Protein AF-A0A1V6LTS8-F1 (afdb_monomer)

Secondary str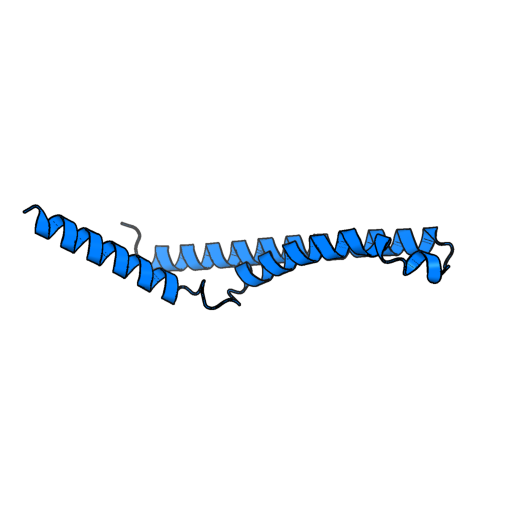ucture (DSSP, 8-state):
---HHHHHHHHHHHHHHHHHHHHHHHHHHHHHHHHHHHHHHHHTTT-HHHHT-HHHHHHHHHHHHHHHHHHHHHHT-SGGGSHHHHHHHHHHHHHHHHHHHHH--

Solvent-accessible surface area (backbone atoms only — not comparable to full-atom values): 5962 Å² total; per-residue (Å²): 130,88,50,76,65,57,57,49,50,52,51,52,52,53,51,52,51,44,49,51,54,48,54,52,52,51,49,53,50,52,55,51,50,51,51,51,53,53,52,46,39,60,72,40,72,71,40,61,72,72,46,69,38,65,76,73,47,48,64,58,50,59,52,47,51,56,51,49,54,51,47,39,66,61,70,46,72,51,69,82,72,30,71,67,49,53,54,50,51,53,52,52,51,54,52,49,56,51,55,53,54,62,72,79,108

Sequence (105 aa):
MKNAEDLKYERARKRVAQLKSYYVHLGVYVVINAFILANLYIKSGYDNESFWDWKNFTTTFFWGIGLLFHTVRTFGIIPVYSSKWEDRKIKEFMARDKAEKEKYL

Structure (mmCIF, N/CA/C/O backbone):
data_AF-A0A1V6LTS8-F1
#
_entry.id   AF-A0A1V6LTS8-F1
#
loop_
_atom_site.group_PDB
_atom_site.id
_atom_site.type_symbol
_atom_site.label_atom_id
_atom_site.label_alt_id
_atom_site.label_comp_id
_atom_site.label_asym_id
_atom_site.label_entity_id
_atom_site.label_seq_id
_atom_site.pdbx_PDB_ins_code
_atom_site.Cartn_x
_atom_site.Cartn_y
_atom_site.Cartn_z
_atom_site.occupancy
_atom_site.B_iso_or_equiv
_atom_site.auth_seq_id
_atom_site.auth_comp_id
_atom_site.auth_asym_id
_atom_site.auth_atom_id
_atom_site.pdbx_PDB_model_num
ATOM 1 N N . MET A 1 1 ? -29.713 6.190 19.590 1.00 57.19 1 MET A N 1
ATOM 2 C CA . MET A 1 1 ? -28.784 5.050 19.766 1.00 57.19 1 MET A CA 1
ATOM 3 C C . MET A 1 1 ? -28.642 4.380 18.407 1.00 57.19 1 MET A C 1
ATOM 5 O O . MET A 1 1 ? -29.666 4.206 17.765 1.00 57.19 1 MET A O 1
ATOM 9 N N . LYS A 1 2 ? -27.424 4.103 17.915 1.00 62.38 2 LYS A N 1
ATOM 10 C CA . LYS A 1 2 ? -27.259 3.355 16.651 1.00 62.38 2 LYS A CA 1
ATOM 11 C C . LYS A 1 2 ? -27.795 1.938 16.855 1.00 62.38 2 LYS A C 1
ATOM 13 O O . LYS A 1 2 ? -27.412 1.295 17.833 1.00 62.38 2 LYS A O 1
ATOM 18 N N . ASN A 1 3 ? -28.664 1.474 15.965 1.00 81.44 3 ASN A N 1
ATOM 19 C CA . ASN A 1 3 ? -29.238 0.135 16.070 1.00 81.44 3 ASN A CA 1
ATOM 20 C C . ASN A 1 3 ? -28.206 -0.926 15.646 1.00 81.44 3 ASN A C 1
ATOM 22 O O . ASN A 1 3 ? -27.213 -0.627 14.979 1.00 81.44 3 ASN A O 1
ATOM 26 N N . ALA A 1 4 ? -28.421 -2.187 16.032 1.00 80.50 4 ALA A N 1
ATOM 27 C CA . ALA A 1 4 ? -27.488 -3.279 15.730 1.00 80.50 4 ALA A CA 1
ATOM 28 C C . ALA A 1 4 ? -27.231 -3.454 14.217 1.00 80.50 4 ALA A C 1
ATOM 30 O O . ALA A 1 4 ? -26.119 -3.801 13.814 1.00 80.50 4 ALA A O 1
ATOM 31 N N . GLU A 1 5 ? -28.236 -3.163 13.389 1.00 81.06 5 GLU A N 1
ATOM 32 C CA . GLU A 1 5 ? -28.141 -3.179 11.926 1.00 81.06 5 GLU A CA 1
ATOM 33 C C . GLU A 1 5 ? -27.231 -2.056 11.390 1.00 81.06 5 GLU A C 1
ATOM 35 O O . GLU A 1 5 ? -26.366 -2.324 10.554 1.00 81.06 5 GLU A O 1
ATOM 40 N N . ASP A 1 6 ? -27.296 -0.844 11.959 1.00 85.19 6 ASP A N 1
ATOM 41 C CA . ASP A 1 6 ? -26.406 0.271 11.587 1.00 85.19 6 ASP A CA 1
ATOM 42 C C . ASP A 1 6 ? -24.935 -0.061 11.877 1.00 85.19 6 ASP A C 1
ATOM 44 O O . ASP A 1 6 ? -24.040 0.249 11.089 1.00 85.19 6 ASP A O 1
ATOM 48 N N . LEU A 1 7 ? -24.670 -0.735 13.002 1.00 84.94 7 LEU A N 1
ATOM 49 C CA . LEU A 1 7 ? -23.321 -1.153 13.401 1.00 84.94 7 LEU A CA 1
ATOM 50 C C . LEU A 1 7 ? -22.758 -2.268 12.508 1.00 84.94 7 LEU A C 1
ATOM 52 O O . LEU A 1 7 ? -21.549 -2.321 12.261 1.00 84.94 7 LEU A O 1
ATOM 56 N N . LYS A 1 8 ? -23.603 -3.188 12.030 1.00 81.56 8 LYS A N 1
ATOM 57 C CA . LYS A 1 8 ? -23.198 -4.206 11.046 1.00 81.56 8 LYS A CA 1
ATOM 58 C C . LYS A 1 8 ? -22.896 -3.557 9.697 1.00 81.56 8 LYS A C 1
ATOM 60 O O . LYS A 1 8 ? -21.840 -3.828 9.123 1.00 81.56 8 LYS A O 1
ATOM 65 N N . TYR A 1 9 ? -23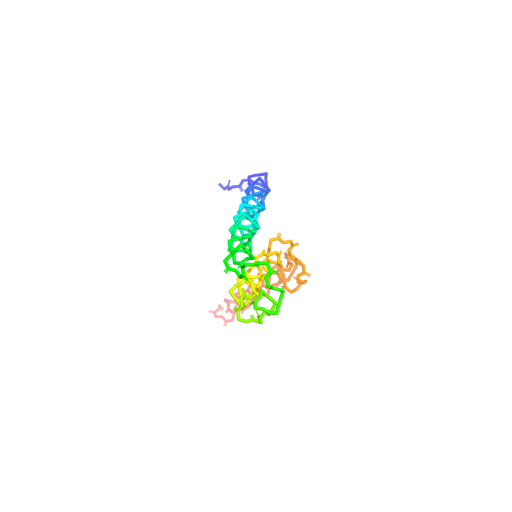.769 -2.661 9.240 1.00 89.56 9 TYR A N 1
ATOM 66 C CA . TYR A 1 9 ? -23.593 -1.935 7.987 1.00 89.56 9 TYR A CA 1
ATOM 67 C C . TYR A 1 9 ? -22.316 -1.085 7.989 1.00 89.56 9 TYR A C 1
ATOM 69 O O . TYR A 1 9 ? -21.523 -1.145 7.050 1.00 89.56 9 TYR A O 1
ATOM 77 N N . GLU A 1 10 ? -22.044 -0.350 9.071 1.00 88.31 10 GLU A N 1
ATOM 78 C CA . GLU A 1 10 ? -20.837 0.474 9.177 1.00 88.31 10 GLU A CA 1
ATOM 79 C C . GLU A 1 10 ? -19.553 -0.375 9.146 1.00 88.31 10 GLU A C 1
ATOM 81 O O . GLU A 1 10 ? -18.574 0.000 8.494 1.00 88.31 10 GLU A O 1
ATOM 86 N N . ARG A 1 11 ? -19.559 -1.548 9.795 1.00 84.31 11 ARG A N 1
ATOM 87 C CA . ARG A 1 11 ? -18.440 -2.503 9.738 1.00 84.31 11 ARG A CA 1
ATOM 88 C C . ARG A 1 11 ? -18.226 -3.047 8.329 1.00 84.31 11 ARG A C 1
ATOM 90 O O . ARG A 1 11 ? -17.093 -3.036 7.847 1.00 84.31 11 ARG A O 1
ATOM 97 N N . ALA A 1 12 ? -19.295 -3.463 7.652 1.00 86.94 12 ALA A N 1
ATOM 98 C CA . ALA A 1 12 ? -19.223 -3.931 6.270 1.00 86.94 12 ALA A CA 1
ATOM 99 C C . ALA A 1 12 ? -18.692 -2.832 5.332 1.00 86.94 12 ALA A C 1
ATOM 101 O O . ALA A 1 12 ? -17.771 -3.067 4.551 1.00 86.94 12 ALA A O 1
ATOM 102 N N . ARG A 1 13 ? -19.180 -1.595 5.475 1.00 89.31 13 ARG A N 1
ATOM 103 C CA . ARG A 1 13 ? -18.712 -0.441 4.697 1.00 89.31 13 ARG A CA 1
ATOM 104 C C . ARG A 1 13 ? -17.227 -0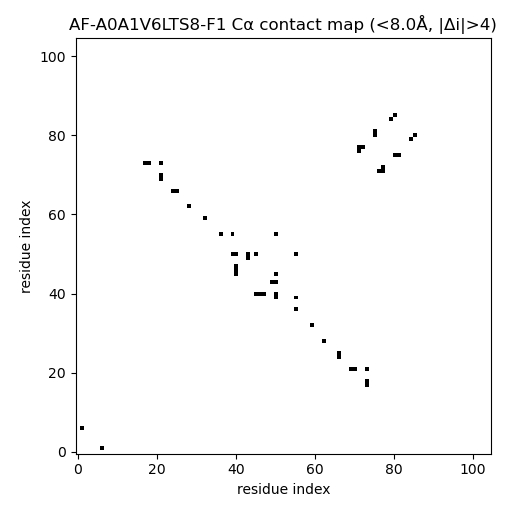.147 4.927 1.00 89.31 13 ARG A C 1
ATOM 106 O O . ARG A 1 13 ? -16.495 0.060 3.960 1.00 89.31 13 ARG A O 1
ATOM 113 N N . LYS A 1 14 ? -16.758 -0.158 6.181 1.00 87.44 14 LYS A N 1
ATOM 114 C CA . LYS A 1 14 ? -15.326 0.006 6.506 1.00 87.44 14 LYS A CA 1
ATOM 115 C C . LYS A 1 14 ? -14.479 -1.091 5.864 1.00 87.44 14 LYS A C 1
ATOM 117 O O . LYS A 1 14 ? -13.416 -0.797 5.323 1.00 87.44 14 LYS A O 1
ATOM 122 N N . ARG A 1 15 ? -14.969 -2.333 5.864 1.00 86.25 15 ARG A N 1
ATOM 123 C CA . ARG A 1 15 ? -14.298 -3.471 5.228 1.00 86.25 15 ARG A CA 1
ATOM 124 C C . ARG A 1 15 ? -14.128 -3.274 3.722 1.00 86.25 15 ARG A C 1
ATOM 126 O O . ARG A 1 15 ? -13.023 -3.426 3.207 1.00 86.25 15 ARG A O 1
ATOM 133 N N . VAL A 1 16 ? -15.196 -2.876 3.032 1.00 90.94 16 VAL A N 1
ATOM 134 C CA . VAL A 1 16 ? -15.170 -2.591 1.588 1.00 90.94 16 VAL A CA 1
ATOM 135 C C . VAL A 1 16 ? -14.232 -1.425 1.268 1.00 90.94 16 VAL A C 1
ATOM 137 O O . VAL A 1 16 ? -13.466 -1.498 0.310 1.00 90.94 16 VAL A O 1
ATOM 140 N N . ALA A 1 17 ? -14.232 -0.368 2.085 1.00 89.94 17 ALA A N 1
ATOM 141 C CA . ALA A 1 17 ? -13.324 0.763 1.903 1.00 89.94 17 ALA A CA 1
ATOM 142 C C . ALA A 1 17 ? -11.843 0.356 2.029 1.00 89.94 17 ALA A C 1
ATOM 144 O O . ALA A 1 17 ? -11.020 0.783 1.219 1.00 89.94 17 ALA A O 1
ATOM 145 N N . GLN A 1 18 ? -11.509 -0.505 2.997 1.00 88.69 18 GLN A N 1
ATOM 146 C CA . GLN A 1 18 ? -10.154 -1.051 3.160 1.00 88.69 18 GLN A CA 1
ATOM 147 C C . GLN A 1 18 ? -9.726 -1.898 1.956 1.00 88.69 18 GLN A C 1
ATOM 149 O O . GLN A 1 18 ? -8.628 -1.706 1.437 1.00 88.69 18 GLN A O 1
ATOM 154 N N . LEU A 1 19 ? -10.609 -2.781 1.476 1.00 90.06 19 LEU A N 1
ATOM 155 C CA . LEU A 1 19 ? -10.384 -3.587 0.271 1.00 90.06 19 LEU A CA 1
ATOM 156 C C . LEU A 1 19 ? -10.142 -2.701 -0.953 1.00 90.06 19 LEU A C 1
ATOM 158 O O . LEU A 1 19 ? -9.153 -2.880 -1.657 1.00 90.06 19 LEU A O 1
ATOM 162 N N . LYS A 1 20 ? -10.997 -1.697 -1.179 1.00 92.50 20 LYS A N 1
ATOM 163 C CA . LYS A 1 20 ? -10.837 -0.757 -2.295 1.00 92.50 20 LYS A CA 1
ATOM 164 C C . LYS A 1 20 ? -9.497 -0.022 -2.221 1.00 92.50 20 LYS A C 1
ATOM 166 O O . LYS A 1 20 ? -8.791 0.051 -3.220 1.00 92.50 20 LYS A O 1
ATOM 171 N N . SER A 1 21 ? -9.133 0.492 -1.045 1.00 91.00 21 SER A N 1
ATOM 172 C CA . SER A 1 21 ? -7.848 1.169 -0.831 1.00 91.00 21 SER A CA 1
ATOM 173 C C . SER A 1 21 ? -6.661 0.251 -1.131 1.00 91.00 21 SER A C 1
ATOM 175 O O . SER A 1 21 ? -5.712 0.685 -1.780 1.00 91.00 21 SER A O 1
ATOM 177 N N . TYR A 1 22 ? -6.736 -1.019 -0.725 1.00 93.31 22 TYR A N 1
ATOM 178 C CA . TYR A 1 22 ? -5.709 -2.006 -1.036 1.00 93.31 22 TYR A CA 1
ATOM 179 C C . TYR A 1 22 ? -5.567 -2.258 -2.536 1.00 93.31 22 TYR A C 1
ATOM 181 O O . TYR A 1 22 ? -4.459 -2.164 -3.051 1.00 93.31 22 TYR A O 1
ATOM 189 N N . TYR A 1 23 ? -6.666 -2.535 -3.245 1.00 92.31 23 TYR A N 1
ATOM 190 C CA . TYR A 1 23 ? -6.607 -2.825 -4.680 1.00 92.31 23 TYR A CA 1
ATOM 191 C C . TYR A 1 23 ? -6.110 -1.637 -5.499 1.00 92.31 23 TYR A C 1
ATOM 193 O O . TYR A 1 23 ? -5.363 -1.829 -6.453 1.00 92.31 23 TYR A O 1
ATOM 201 N N . VAL A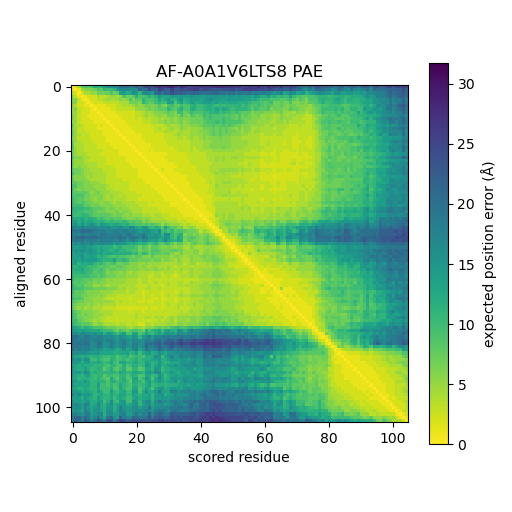 1 24 ? -6.476 -0.412 -5.111 1.00 95.06 24 VAL A N 1
ATOM 202 C CA . VAL A 1 24 ? -5.938 0.797 -5.745 1.00 95.06 24 VAL A CA 1
ATOM 203 C C . VAL A 1 24 ? -4.429 0.886 -5.525 1.00 95.06 24 VAL A C 1
ATOM 205 O O . VAL A 1 24 ? -3.690 1.069 -6.488 1.00 95.06 24 VAL A O 1
ATOM 208 N N . HIS A 1 25 ? -3.955 0.710 -4.289 1.00 93.50 25 HIS A N 1
ATOM 209 C CA . HIS A 1 25 ? -2.524 0.773 -3.990 1.00 93.50 25 HIS A CA 1
ATOM 210 C C . HIS A 1 25 ? -1.738 -0.338 -4.706 1.00 93.50 25 HIS A C 1
ATOM 212 O O . HIS A 1 25 ? -0.709 -0.060 -5.315 1.00 93.50 25 HIS A O 1
ATOM 218 N N . LEU A 1 26 ? -2.255 -1.570 -4.706 1.00 94.88 26 LEU A N 1
ATOM 219 C CA . LEU A 1 26 ? -1.688 -2.702 -5.439 1.00 94.88 26 LEU A CA 1
ATOM 220 C C . LEU A 1 26 ? -1.625 -2.422 -6.945 1.00 94.88 26 LEU A C 1
ATOM 222 O O . LEU A 1 26 ? -0.590 -2.644 -7.564 1.00 94.88 26 LEU A O 1
ATOM 226 N N . GLY A 1 27 ? -2.709 -1.908 -7.531 1.00 95.94 27 GLY A N 1
ATOM 227 C CA . GLY A 1 27 ? -2.762 -1.570 -8.952 1.00 95.94 27 GLY A CA 1
ATOM 228 C C . GLY A 1 27 ? -1.733 -0.506 -9.328 1.00 95.94 27 GLY A C 1
ATOM 229 O O . GLY A 1 27 ? -0.962 -0.701 -10.264 1.00 95.94 27 GLY A O 1
ATOM 230 N N . VAL A 1 28 ? -1.662 0.583 -8.555 1.00 95.31 28 VAL A N 1
ATOM 231 C CA . VAL A 1 28 ? -0.660 1.645 -8.745 1.00 95.31 28 VAL A CA 1
ATOM 232 C C . VAL A 1 28 ? 0.758 1.089 -8.611 1.00 95.31 28 VAL A C 1
ATOM 234 O O . VAL A 1 28 ? 1.604 1.374 -9.455 1.00 95.31 28 VAL A O 1
ATOM 237 N N . TYR A 1 29 ? 1.009 0.254 -7.600 1.00 94.50 29 TYR A N 1
ATOM 238 C CA . TYR A 1 29 ? 2.298 -0.401 -7.408 1.00 94.50 29 TYR A CA 1
ATOM 239 C C . TYR A 1 29 ? 2.689 -1.240 -8.631 1.00 94.50 29 TYR A C 1
ATOM 241 O O . TYR A 1 29 ? 3.797 -1.085 -9.137 1.00 94.50 29 TYR A O 1
ATOM 249 N N . VAL A 1 30 ? 1.795 -2.088 -9.147 1.00 95.06 30 VAL A N 1
ATOM 250 C CA . VAL A 1 30 ? 2.090 -2.936 -10.313 1.00 95.06 30 VAL A CA 1
ATOM 251 C C . VAL A 1 30 ? 2.361 -2.090 -11.557 1.00 95.06 30 VAL A C 1
ATOM 253 O O . VAL A 1 30 ? 3.372 -2.303 -12.219 1.00 95.06 30 VAL A O 1
ATOM 256 N N . VAL A 1 31 ? 1.506 -1.107 -11.853 1.00 96.19 31 VAL A N 1
ATOM 257 C CA . VAL A 1 31 ? 1.633 -0.270 -13.058 1.00 96.19 31 VAL A CA 1
ATOM 258 C C . VAL A 1 31 ? 2.924 0.547 -13.038 1.00 96.19 31 VAL A C 1
ATOM 260 O O . VAL A 1 31 ? 3.665 0.543 -14.020 1.00 96.19 31 VAL A O 1
ATOM 263 N N . ILE A 1 32 ? 3.230 1.213 -11.921 1.00 94.19 32 ILE A N 1
ATOM 264 C CA . ILE A 1 32 ? 4.433 2.046 -11.810 1.00 94.19 32 ILE A CA 1
ATOM 265 C C . ILE A 1 32 ? 5.695 1.183 -11.860 1.00 94.19 32 ILE A C 1
ATOM 267 O O . ILE A 1 32 ? 6.620 1.512 -12.597 1.00 94.19 32 ILE A O 1
ATOM 271 N N . ASN A 1 33 ? 5.746 0.070 -11.123 1.00 92.62 33 ASN A N 1
ATOM 272 C CA . ASN A 1 33 ? 6.931 -0.789 -11.138 1.00 92.62 33 ASN A CA 1
ATOM 273 C C . ASN A 1 33 ? 7.141 -1.446 -12.507 1.00 92.62 33 ASN A C 1
ATOM 275 O O . ASN A 1 33 ? 8.273 -1.489 -12.975 1.00 92.62 33 ASN A O 1
ATOM 279 N N . ALA A 1 34 ? 6.075 -1.880 -13.189 1.00 92.25 34 ALA A N 1
ATOM 280 C CA . ALA A 1 34 ? 6.178 -2.385 -14.557 1.00 92.25 34 ALA A CA 1
ATOM 281 C C . ALA A 1 34 ? 6.723 -1.313 -15.514 1.00 92.25 34 ALA A C 1
ATOM 283 O O . ALA A 1 34 ? 7.611 -1.601 -16.313 1.00 92.25 34 ALA A O 1
ATOM 284 N N . PHE A 1 35 ? 6.249 -0.068 -15.398 1.00 93.31 35 PHE A N 1
ATOM 285 C CA . PHE A 1 35 ? 6.746 1.050 -16.200 1.00 93.31 35 PHE A CA 1
ATOM 286 C C . PHE A 1 35 ? 8.226 1.356 -15.929 1.00 93.31 35 PHE A C 1
ATOM 288 O O . PHE A 1 35 ? 8.993 1.546 -16.875 1.00 93.31 35 PHE A O 1
ATOM 295 N N . ILE A 1 36 ? 8.643 1.373 -14.658 1.00 90.75 36 ILE A N 1
ATOM 296 C CA . ILE A 1 36 ? 10.043 1.590 -14.267 1.00 90.75 36 ILE A CA 1
ATOM 297 C C . ILE A 1 36 ? 10.927 0.478 -14.832 1.00 90.75 36 ILE A C 1
ATOM 299 O O . ILE A 1 36 ? 11.911 0.779 -15.500 1.00 90.75 36 ILE A O 1
ATOM 303 N N . LEU A 1 37 ? 10.562 -0.790 -14.616 1.00 88.69 37 LEU A N 1
ATOM 304 C CA . LEU A 1 37 ? 11.337 -1.936 -15.095 1.00 88.69 37 LEU A CA 1
ATOM 305 C C . LEU A 1 37 ? 11.430 -1.956 -16.625 1.00 88.69 37 LEU A C 1
ATOM 307 O O . LEU A 1 37 ? 12.514 -2.161 -17.160 1.00 88.69 37 LEU A O 1
ATOM 311 N N . ALA A 1 38 ? 10.336 -1.665 -17.335 1.00 88.94 38 ALA A N 1
ATOM 312 C CA . ALA A 1 38 ? 10.347 -1.571 -18.793 1.00 88.94 38 ALA A CA 1
ATOM 313 C C . ALA A 1 38 ? 11.287 -0.461 -19.297 1.00 88.94 38 ALA A C 1
ATOM 315 O O . ALA A 1 38 ? 12.087 -0.695 -20.200 1.00 88.94 38 ALA A O 1
ATOM 316 N N . ASN A 1 39 ? 11.245 0.732 -18.690 1.00 88.19 39 ASN A N 1
ATOM 317 C CA . ASN A 1 39 ? 12.159 1.823 -19.048 1.00 88.19 39 ASN A CA 1
ATOM 318 C C . ASN A 1 39 ? 13.616 1.468 -18.758 1.00 88.19 39 ASN A C 1
ATOM 320 O O . ASN A 1 39 ? 14.503 1.809 -19.537 1.00 88.19 39 ASN A O 1
ATOM 324 N N . LEU A 1 40 ? 13.867 0.796 -17.638 1.00 86.88 40 LEU A N 1
ATOM 325 C CA . LEU A 1 40 ? 15.211 0.431 -17.220 1.00 86.88 40 LEU A CA 1
ATOM 326 C C . LEU A 1 40 ? 15.813 -0.634 -18.146 1.00 86.88 40 LEU A C 1
ATOM 328 O O . LEU A 1 40 ? 16.974 -0.513 -18.523 1.00 86.88 40 LEU A O 1
ATOM 332 N N . TYR A 1 41 ? 14.996 -1.589 -18.597 1.00 84.75 41 TYR A N 1
ATOM 333 C CA . TYR A 1 41 ? 15.367 -2.592 -19.598 1.00 84.75 41 TYR A CA 1
ATOM 334 C C . TYR A 1 41 ? 15.679 -1.981 -20.973 1.00 84.75 41 TYR A C 1
ATOM 336 O O . TYR A 1 41 ? 16.657 -2.342 -21.621 1.00 84.75 41 TYR A O 1
ATOM 344 N N . ILE A 1 42 ? 14.885 -0.998 -21.413 1.00 85.81 42 ILE A N 1
ATOM 345 C CA . ILE A 1 42 ? 15.163 -0.269 -22.661 1.00 85.81 42 ILE A CA 1
ATOM 346 C C . ILE A 1 42 ? 16.457 0.548 -22.523 1.00 85.81 42 ILE A C 1
ATOM 348 O O . ILE A 1 42 ? 17.290 0.557 -23.427 1.00 85.81 42 ILE A O 1
ATOM 352 N N . LYS A 1 43 ? 16.653 1.217 -21.379 1.00 82.94 43 LYS A N 1
ATOM 353 C CA . LYS A 1 43 ? 17.833 2.051 -21.112 1.00 82.94 43 LYS A CA 1
ATOM 354 C C . LYS A 1 43 ? 19.123 1.238 -20.992 1.00 82.94 43 LYS A C 1
ATOM 356 O O . LYS A 1 43 ? 20.176 1.758 -21.351 1.00 82.94 43 LYS A O 1
ATOM 361 N N . SER A 1 44 ? 19.063 -0.009 -20.520 1.00 81.12 44 SER A N 1
ATOM 362 C CA . SER A 1 44 ? 20.233 -0.895 -20.490 1.00 81.12 44 SER A CA 1
ATOM 363 C C . SER A 1 44 ? 20.648 -1.385 -21.881 1.00 81.12 44 SER A C 1
ATOM 365 O O . SER A 1 44 ? 21.648 -2.082 -22.000 1.00 81.12 44 SER A O 1
ATOM 367 N N . GLY A 1 45 ? 19.917 -1.032 -22.946 1.00 80.88 45 GLY A N 1
ATOM 368 C CA . GLY A 1 45 ? 20.235 -1.478 -24.300 1.00 80.88 45 GLY A CA 1
ATOM 369 C C . GLY A 1 45 ? 20.069 -2.987 -24.465 1.00 80.88 45 GLY A C 1
ATOM 370 O O . GLY A 1 45 ? 20.799 -3.590 -25.246 1.00 80.88 45 GLY A O 1
ATOM 371 N N . TYR A 1 46 ? 19.128 -3.586 -23.724 1.00 76.12 46 TYR A N 1
ATOM 372 C CA . TYR A 1 46 ? 18.915 -5.035 -23.643 1.00 76.12 46 TYR A CA 1
ATOM 373 C C . TYR A 1 46 ? 20.079 -5.810 -23.009 1.00 76.12 46 TYR A C 1
ATOM 375 O O . TYR A 1 46 ? 20.101 -7.040 -23.068 1.00 76.12 46 TYR A O 1
ATOM 383 N N . ASP A 1 47 ? 21.018 -5.113 -22.363 1.00 77.75 47 ASP A N 1
ATOM 384 C CA . ASP A 1 47 ? 22.020 -5.757 -21.529 1.00 77.75 47 ASP A CA 1
ATOM 385 C C . ASP A 1 47 ? 21.363 -6.291 -20.251 1.00 77.75 47 ASP A C 1
ATOM 387 O O . ASP A 1 47 ? 20.790 -5.543 -19.445 1.00 77.75 47 ASP A O 1
ATOM 391 N N . ASN A 1 48 ? 21.439 -7.610 -20.092 1.00 73.12 48 ASN A N 1
ATOM 392 C CA . ASN A 1 48 ? 20.874 -8.315 -18.955 1.00 73.12 48 ASN A CA 1
ATOM 393 C C . ASN A 1 48 ? 21.694 -8.084 -17.680 1.00 73.12 48 ASN A C 1
ATOM 395 O O . ASN A 1 48 ? 21.098 -8.051 -16.606 1.00 73.12 48 ASN A O 1
ATOM 399 N N . GLU A 1 49 ? 23.016 -7.897 -17.755 1.00 75.12 49 GLU A N 1
ATOM 400 C CA . GLU A 1 49 ? 23.825 -7.736 -16.537 1.00 75.12 49 GLU A CA 1
ATOM 401 C C . GLU A 1 49 ? 23.501 -6.424 -15.816 1.00 75.12 49 GLU A C 1
ATOM 403 O O . GLU A 1 49 ? 23.254 -6.414 -14.610 1.00 75.12 49 GLU A O 1
ATOM 408 N N . SER A 1 50 ? 23.396 -5.328 -16.569 1.00 75.06 50 SER A N 1
ATOM 409 C CA . SER A 1 50 ? 23.019 -4.015 -16.036 1.00 75.06 50 SER A CA 1
ATOM 410 C C . SER A 1 50 ? 21.560 -3.956 -15.551 1.00 75.06 50 SER A C 1
ATOM 412 O O . SER A 1 50 ? 21.250 -3.278 -14.567 1.00 75.06 50 SER A O 1
ATOM 414 N N . PHE A 1 51 ? 20.648 -4.698 -16.193 1.00 78.81 51 PHE A N 1
ATOM 415 C CA . PHE A 1 51 ? 19.244 -4.771 -15.774 1.00 78.81 51 PHE A CA 1
ATOM 416 C C . PHE A 1 51 ? 19.068 -5.521 -14.447 1.00 78.81 51 PHE A C 1
ATOM 418 O O . PHE A 1 51 ? 18.338 -5.054 -13.568 1.00 78.81 51 PHE A O 1
ATOM 425 N N . TRP A 1 52 ? 19.762 -6.651 -14.277 1.00 80.75 52 TRP A N 1
ATOM 426 C CA . TRP A 1 52 ? 19.664 -7.492 -13.082 1.00 80.75 52 TRP A CA 1
ATOM 427 C C . TRP A 1 52 ? 20.461 -6.971 -11.871 1.00 80.75 52 TRP A C 1
ATOM 429 O O . TRP A 1 52 ? 20.484 -7.636 -10.834 1.00 80.75 52 TRP A O 1
ATOM 439 N N . ASP A 1 53 ? 21.053 -5.770 -11.945 1.00 84.62 53 ASP A N 1
ATOM 440 C CA . ASP A 1 53 ? 21.661 -5.118 -10.781 1.00 84.62 53 ASP A CA 1
ATOM 441 C C . ASP A 1 53 ? 20.612 -4.949 -9.668 1.00 84.62 53 ASP A C 1
ATOM 443 O O . ASP A 1 53 ? 19.546 -4.347 -9.846 1.00 84.62 53 ASP A O 1
ATOM 447 N N . TRP A 1 54 ? 20.943 -5.468 -8.485 1.00 83.06 54 TRP A N 1
ATOM 448 C CA . TRP A 1 54 ? 20.135 -5.384 -7.272 1.00 83.06 54 TRP A CA 1
ATOM 449 C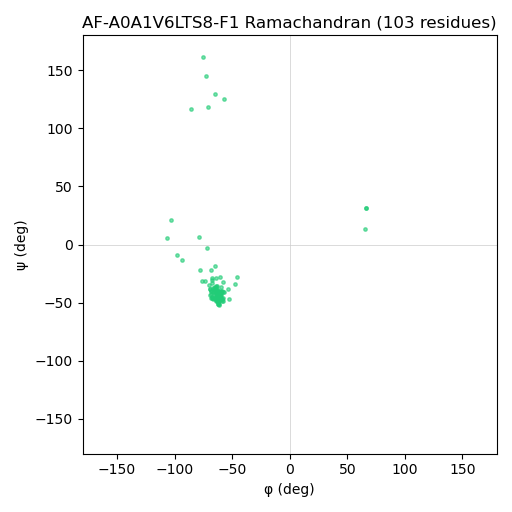 C . TRP A 1 54 ? 19.628 -3.964 -6.990 1.00 83.06 54 TRP A C 1
ATOM 451 O O . TRP A 1 54 ? 18.498 -3.781 -6.529 1.00 83.06 54 TRP A O 1
ATOM 461 N N . LYS A 1 55 ? 20.424 -2.941 -7.332 1.00 83.12 55 LYS A N 1
ATOM 462 C CA . LYS A 1 55 ? 20.060 -1.528 -7.162 1.00 83.12 55 LYS A CA 1
ATOM 463 C C . LYS A 1 55 ? 18.726 -1.183 -7.820 1.00 83.12 55 LYS A C 1
ATOM 465 O O . LYS A 1 55 ? 17.937 -0.462 -7.208 1.00 83.12 55 LYS A O 1
ATOM 470 N N . ASN A 1 56 ? 18.437 -1.751 -8.989 1.00 83.38 56 ASN A N 1
ATOM 471 C CA . ASN A 1 56 ? 17.220 -1.477 -9.757 1.00 83.38 56 ASN A CA 1
ATOM 472 C C . ASN A 1 56 ? 15.951 -1.994 -9.061 1.00 83.38 56 ASN A C 1
ATOM 474 O O . ASN A 1 56 ? 14.884 -1.400 -9.201 1.00 83.38 56 ASN A O 1
ATOM 478 N N . PHE A 1 57 ? 16.070 -3.055 -8.257 1.00 87.56 57 PHE A N 1
ATOM 479 C CA . PHE A 1 57 ? 14.945 -3.677 -7.550 1.00 87.56 57 PHE A CA 1
ATOM 480 C C . PHE A 1 57 ? 14.750 -3.147 -6.131 1.00 87.56 57 PHE A C 1
ATOM 482 O O . PHE A 1 57 ? 13.696 -3.369 -5.537 1.00 87.56 57 PHE A O 1
ATOM 489 N N . THR A 1 58 ? 15.726 -2.416 -5.590 1.00 88.88 58 THR A N 1
ATOM 490 C CA . THR A 1 58 ? 15.694 -1.877 -4.221 1.00 88.88 58 THR A CA 1
ATOM 491 C C . THR A 1 58 ? 14.417 -1.078 -3.949 1.00 88.88 58 THR A C 1
ATOM 493 O O . THR A 1 58 ? 13.739 -1.306 -2.947 1.00 88.88 58 THR A O 1
ATOM 496 N N . THR A 1 59 ? 14.034 -0.183 -4.866 1.00 87.25 59 THR A N 1
ATOM 497 C CA . THR A 1 59 ? 12.823 0.645 -4.731 1.00 87.25 59 THR A CA 1
ATOM 498 C C . THR A 1 59 ? 11.561 -0.211 -4.684 1.00 87.25 59 THR A C 1
ATOM 500 O O . THR A 1 59 ? 10.748 -0.065 -3.768 1.00 87.25 59 THR A O 1
ATOM 503 N N . THR A 1 60 ? 11.418 -1.138 -5.633 1.00 90.19 60 THR A N 1
ATOM 504 C CA . THR A 1 60 ? 10.288 -2.070 -5.704 1.00 90.19 60 THR A CA 1
ATOM 505 C C . THR A 1 60 ? 10.217 -2.940 -4.453 1.00 90.19 60 THR A C 1
ATOM 507 O O . THR A 1 60 ? 9.143 -3.115 -3.891 1.00 90.19 60 THR A O 1
ATOM 510 N N . PHE A 1 61 ? 11.356 -3.420 -3.954 1.00 92.19 61 PHE A N 1
ATOM 511 C CA . PHE A 1 61 ? 11.436 -4.257 -2.762 1.00 92.19 61 PHE A CA 1
ATOM 512 C C . PHE A 1 61 ? 10.934 -3.534 -1.504 1.00 92.19 61 PHE A C 1
ATOM 514 O O . PHE A 1 61 ? 10.045 -4.038 -0.813 1.00 92.19 61 PHE A O 1
ATOM 521 N N . PHE A 1 62 ? 11.434 -2.326 -1.224 1.00 92.69 62 PHE A N 1
ATOM 522 C CA . PHE A 1 62 ? 11.000 -1.566 -0.046 1.00 92.69 62 PHE A CA 1
ATOM 523 C C . PHE A 1 62 ? 9.536 -1.122 -0.132 1.00 92.69 62 PHE A C 1
ATOM 525 O O . PHE A 1 62 ? 8.811 -1.190 0.862 1.00 92.69 62 PHE A O 1
ATOM 532 N N . TRP A 1 63 ? 9.061 -0.736 -1.318 1.00 91.69 63 TRP A N 1
ATOM 533 C CA . TRP A 1 63 ? 7.636 -0.465 -1.529 1.00 91.69 63 TRP A CA 1
ATOM 534 C C . TRP A 1 63 ? 6.782 -1.731 -1.372 1.00 91.69 63 TRP A C 1
ATOM 536 O O . TRP A 1 63 ? 5.695 -1.680 -0.791 1.00 91.69 63 TRP A O 1
ATOM 546 N N . GLY A 1 64 ? 7.298 -2.879 -1.814 1.00 93.19 64 GLY A N 1
ATOM 547 C CA . GLY A 1 64 ? 6.680 -4.189 -1.649 1.00 93.19 64 GLY A CA 1
ATOM 548 C C . GLY A 1 64 ? 6.482 -4.564 -0.180 1.00 93.19 64 GLY A C 1
ATOM 549 O O . GLY A 1 64 ? 5.434 -5.102 0.173 1.00 93.19 64 GLY A O 1
ATOM 550 N N . ILE A 1 65 ? 7.415 -4.198 0.707 1.00 93.62 65 ILE A N 1
ATOM 551 C CA . ILE A 1 65 ? 7.245 -4.370 2.160 1.00 93.62 65 ILE A CA 1
ATOM 552 C C . ILE A 1 65 ? 6.038 -3.565 2.668 1.00 93.62 65 ILE A C 1
ATOM 554 O O . ILE A 1 65 ? 5.200 -4.099 3.397 1.00 93.62 65 ILE A O 1
ATOM 558 N N . GLY A 1 66 ? 5.890 -2.303 2.253 1.00 91.06 66 GLY A N 1
ATOM 559 C CA . GLY A 1 66 ? 4.724 -1.485 2.612 1.00 91.06 66 GLY A CA 1
ATOM 560 C C . GLY A 1 66 ? 3.403 -2.094 2.126 1.00 91.06 66 GLY A C 1
ATOM 561 O O . GLY A 1 66 ? 2.416 -2.150 2.867 1.00 91.06 66 GLY A O 1
ATOM 562 N N . LEU A 1 67 ? 3.399 -2.630 0.905 1.00 93.31 67 LEU A N 1
ATOM 563 C CA . LEU A 1 67 ? 2.256 -3.335 0.329 1.00 93.31 67 LEU A CA 1
ATOM 564 C C . LEU A 1 67 ? 1.934 -4.639 1.081 1.00 93.31 67 LEU A C 1
ATOM 566 O O . LEU A 1 67 ? 0.759 -4.950 1.290 1.00 93.31 67 LEU A O 1
ATOM 570 N N . LEU A 1 68 ? 2.946 -5.381 1.540 1.00 90.88 68 LEU A N 1
ATOM 571 C CA . LEU A 1 68 ? 2.769 -6.570 2.379 1.00 90.88 68 LEU A CA 1
ATOM 572 C C . LEU A 1 68 ? 2.090 -6.216 3.704 1.00 90.88 68 LEU A C 1
ATOM 574 O O . LEU A 1 68 ? 1.105 -6.858 4.067 1.00 90.88 68 LEU A O 1
ATOM 578 N N . PHE A 1 69 ? 2.528 -5.156 4.388 1.00 89.81 69 PHE A N 1
ATOM 579 C CA . PHE A 1 69 ? 1.855 -4.684 5.603 1.00 89.81 69 PHE A CA 1
ATOM 580 C C . PHE A 1 69 ? 0.397 -4.291 5.342 1.00 89.81 69 PHE A C 1
ATOM 582 O O . PHE A 1 69 ? -0.495 -4.657 6.115 1.00 89.81 69 PHE A O 1
ATOM 589 N N . HIS A 1 70 ? 0.121 -3.597 4.235 1.00 88.88 70 HIS A N 1
ATOM 590 C CA . HIS A 1 70 ? -1.249 -3.244 3.857 1.00 88.88 70 HIS A CA 1
ATOM 591 C C . HIS A 1 70 ? -2.095 -4.482 3.539 1.00 88.88 70 HIS A C 1
ATOM 593 O O . HIS A 1 70 ? -3.260 -4.535 3.929 1.00 88.88 70 HIS A O 1
ATOM 599 N N . THR A 1 71 ? -1.512 -5.495 2.894 1.00 88.69 71 THR A N 1
ATOM 600 C CA . THR A 1 71 ? -2.150 -6.794 2.617 1.00 88.69 71 THR A CA 1
ATOM 601 C C . THR A 1 71 ? -2.514 -7.489 3.921 1.00 88.69 71 THR A C 1
ATOM 603 O O . THR A 1 71 ? -3.668 -7.845 4.139 1.00 88.69 71 THR A O 1
ATOM 606 N N . VAL A 1 72 ? -1.554 -7.619 4.834 1.00 87.44 72 VAL A N 1
ATOM 607 C CA . VAL A 1 72 ? -1.756 -8.246 6.141 1.00 87.44 72 VAL A CA 1
ATOM 608 C C . VAL A 1 72 ? -2.862 -7.541 6.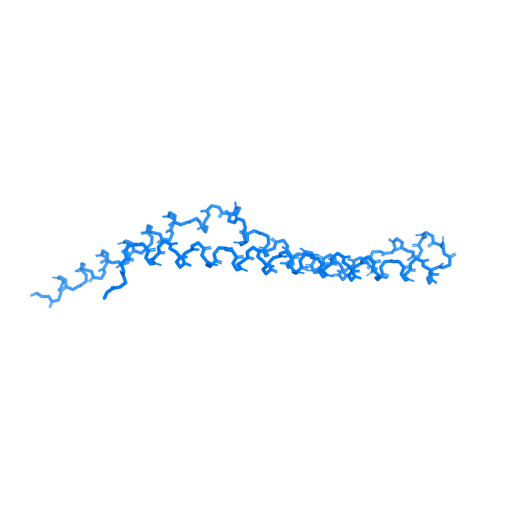925 1.00 87.44 72 VAL A C 1
ATOM 610 O O . VAL A 1 72 ? -3.764 -8.204 7.440 1.00 87.44 72 VAL A O 1
ATOM 613 N N . ARG A 1 73 ? -2.849 -6.203 6.957 1.00 82.62 73 ARG A N 1
ATOM 614 C CA . ARG A 1 73 ? -3.891 -5.393 7.602 1.00 82.62 73 ARG A CA 1
ATOM 615 C C . ARG A 1 73 ? -5.247 -5.542 6.913 1.00 82.62 73 ARG A C 1
ATOM 617 O O . ARG A 1 73 ? -6.273 -5.618 7.582 1.00 82.62 73 ARG A O 1
ATOM 624 N N . THR A 1 74 ? -5.262 -5.579 5.584 1.00 86.00 74 THR A N 1
ATOM 625 C CA . THR A 1 74 ? -6.497 -5.648 4.800 1.00 86.00 74 THR A CA 1
ATOM 626 C C . THR A 1 74 ? -7.099 -7.036 4.816 1.00 86.00 74 THR A C 1
ATOM 628 O O . THR A 1 74 ? -8.310 -7.128 4.806 1.00 86.00 74 THR A O 1
ATOM 631 N N . PHE A 1 75 ? -6.345 -8.123 4.902 1.00 83.12 75 PHE A N 1
ATOM 632 C CA . PHE A 1 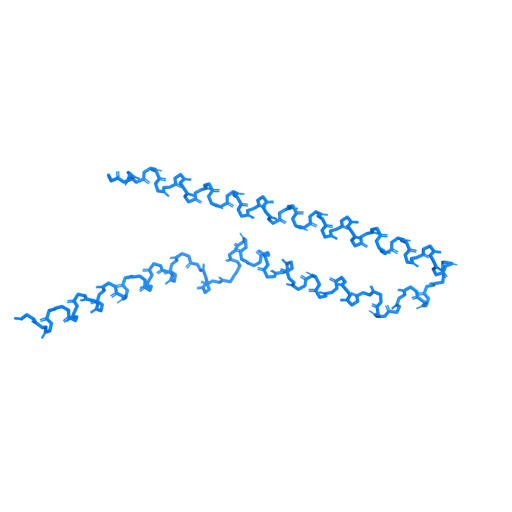75 ? -6.917 -9.474 4.963 1.00 83.12 75 PHE A CA 1
ATOM 633 C C . PHE A 1 75 ? -7.017 -10.027 6.385 1.00 83.12 75 PHE A C 1
ATOM 635 O O . PHE A 1 75 ? -7.695 -11.027 6.592 1.00 83.12 75 PHE A O 1
ATOM 642 N N . GLY A 1 76 ? -6.424 -9.353 7.374 1.00 74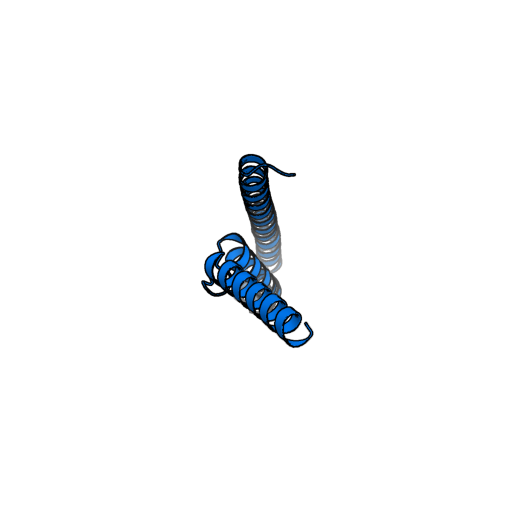.12 76 GLY A N 1
ATOM 643 C CA . GLY A 1 76 ? -6.436 -9.817 8.761 1.00 74.12 76 GLY A CA 1
ATOM 644 C C . GLY A 1 76 ? -5.645 -11.115 8.944 1.00 74.12 76 GLY A C 1
ATOM 645 O O . GLY A 1 76 ? -6.011 -11.937 9.776 1.00 74.12 76 GLY A O 1
ATOM 646 N N . ILE A 1 77 ? -4.587 -11.311 8.145 1.00 71.69 77 ILE A N 1
ATOM 647 C CA . ILE A 1 77 ? -3.804 -12.560 8.082 1.00 71.69 77 ILE A CA 1
ATOM 648 C C . ILE A 1 77 ? -3.103 -12.846 9.418 1.00 71.69 77 ILE A C 1
ATOM 650 O O . ILE A 1 77 ? -2.901 -14.004 9.774 1.00 71.69 77 ILE A O 1
ATOM 654 N N . ILE A 1 78 ? -2.765 -11.809 10.193 1.00 67.19 78 ILE A N 1
ATOM 655 C CA . ILE A 1 78 ? -2.192 -11.984 11.530 1.00 67.19 78 ILE A CA 1
ATOM 656 C C . ILE A 1 78 ? -3.327 -12.140 12.565 1.00 67.19 78 ILE A C 1
ATOM 658 O O . ILE A 1 78 ? -4.059 -11.177 12.816 1.00 67.19 78 ILE A O 1
ATOM 662 N N . PRO A 1 79 ? -3.439 -13.295 13.255 1.00 56.91 79 PRO A N 1
ATOM 663 C CA . PRO A 1 79 ? -4.511 -13.566 14.222 1.00 56.91 79 PRO A CA 1
ATOM 664 C C . PRO A 1 79 ? -4.486 -12.663 15.468 1.00 56.91 79 PRO A C 1
ATOM 666 O O . PRO A 1 79 ? -5.511 -12.521 16.141 1.00 56.91 79 PRO A O 1
ATOM 669 N N . VAL A 1 80 ? -3.351 -12.008 15.755 1.00 56.09 80 VAL A N 1
ATOM 670 C CA . VAL A 1 80 ? -3.204 -11.010 16.837 1.00 56.09 80 VAL A CA 1
ATOM 671 C C . VAL A 1 80 ? -4.132 -9.807 16.640 1.00 56.09 80 VAL A C 1
ATOM 673 O O . VAL A 1 80 ? -4.580 -9.229 17.622 1.00 56.09 80 VAL A O 1
ATOM 676 N N . TYR A 1 81 ? -4.489 -9.473 15.396 1.00 57.28 81 TYR A N 1
ATOM 677 C CA . TYR A 1 81 ? -5.413 -8.381 15.070 1.00 57.28 81 TYR A CA 1
ATOM 678 C C . TYR A 1 81 ? -6.816 -8.890 14.696 1.00 57.28 81 TYR A C 1
ATOM 680 O O . TYR A 1 81 ? -7.570 -8.216 13.996 1.00 57.28 81 TYR A O 1
ATOM 688 N N . SER A 1 82 ? -7.173 -10.115 15.101 1.00 63.03 82 SER A N 1
ATOM 689 C CA . SER A 1 82 ? -8.537 -10.603 14.899 1.00 63.03 82 SER A CA 1
ATOM 690 C C . SER A 1 82 ? -9.498 -9.897 15.858 1.00 63.03 82 SER A C 1
ATOM 692 O O . SER A 1 82 ? -9.163 -9.652 17.018 1.00 63.03 82 SER A O 1
ATOM 694 N N . SER A 1 83 ? -10.727 -9.647 15.398 1.00 63.97 83 SER A N 1
ATOM 695 C CA . SER A 1 83 ? -11.833 -9.084 16.196 1.00 63.97 83 SER A CA 1
ATOM 696 C C . SER A 1 83 ? -11.993 -9.754 17.568 1.00 63.97 83 SER A C 1
ATOM 698 O O . SER A 1 83 ? -12.429 -9.110 18.511 1.00 63.97 83 SER A O 1
ATOM 700 N N . LYS A 1 84 ? -11.600 -11.029 17.713 1.00 72.25 84 LYS A N 1
ATOM 701 C CA . LYS A 1 84 ? -11.636 -11.752 18.992 1.00 72.25 84 LYS A CA 1
ATOM 702 C C . LYS A 1 84 ? -10.618 -11.237 20.013 1.00 72.25 84 LYS A C 1
ATOM 704 O O . LYS A 1 84 ? -10.920 -11.222 21.204 1.00 72.25 84 LYS A O 1
ATOM 709 N N . TRP A 1 85 ? -9.411 -10.860 19.585 1.00 78.50 85 TRP A N 1
ATOM 710 C CA . TRP A 1 85 ? -8.411 -10.279 20.487 1.00 78.50 85 TRP A CA 1
ATOM 711 C C . TRP A 1 8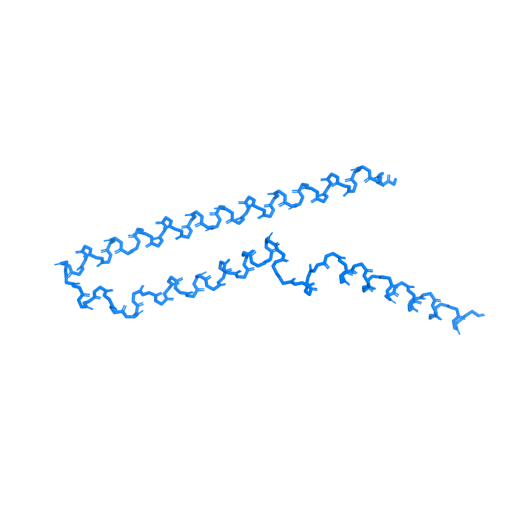5 ? -8.857 -8.897 20.966 1.00 78.50 85 TRP A C 1
ATOM 713 O O . TRP A 1 85 ? -8.764 -8.607 22.159 1.00 78.50 85 TRP A O 1
ATOM 723 N N . GLU A 1 86 ? -9.392 -8.097 20.045 1.00 78.56 86 GLU A N 1
ATOM 724 C CA . GLU A 1 86 ? -9.903 -6.753 20.315 1.00 78.56 86 GLU A CA 1
ATOM 725 C C . GLU A 1 86 ? -11.101 -6.811 21.278 1.00 78.56 86 GLU A C 1
ATOM 727 O O . GLU A 1 86 ? -11.067 -6.186 22.338 1.00 78.56 86 GLU A O 1
ATOM 732 N N . ASP A 1 87 ? -12.083 -7.681 21.007 1.00 81.88 87 ASP A N 1
ATOM 733 C CA . ASP A 1 87 ? -13.229 -7.926 21.894 1.00 81.88 87 ASP A CA 1
ATOM 734 C C . ASP A 1 87 ? -12.795 -8.398 23.286 1.00 81.88 87 ASP A C 1
ATOM 736 O O . ASP A 1 87 ? -13.353 -7.973 24.301 1.00 81.88 87 ASP A O 1
ATOM 740 N N . ARG A 1 88 ? -11.785 -9.277 23.362 1.00 84.12 88 ARG A N 1
ATOM 741 C CA . ARG A 1 88 ? -11.243 -9.742 24.643 1.00 84.12 88 ARG A CA 1
ATOM 742 C C . ARG A 1 88 ? -10.630 -8.587 25.428 1.00 84.12 88 ARG A C 1
ATOM 744 O O . ARG A 1 88 ? -10.894 -8.481 26.621 1.00 84.12 88 ARG A O 1
ATOM 751 N N . LYS A 1 89 ? -9.837 -7.728 24.782 1.00 86.19 89 LYS A N 1
ATOM 752 C CA . LYS A 1 89 ? -9.192 -6.596 25.457 1.00 86.19 89 LYS A CA 1
ATOM 753 C C . LYS A 1 89 ? -10.189 -5.536 25.899 1.00 86.19 89 LYS A C 1
ATOM 755 O O . LYS A 1 89 ? -10.075 -5.064 27.023 1.00 86.19 89 LYS A O 1
ATOM 760 N N . ILE A 1 90 ? -11.204 -5.236 25.090 1.00 87.88 90 ILE A N 1
ATOM 761 C CA . ILE A 1 90 ? -12.287 -4.323 25.480 1.00 87.88 90 ILE A CA 1
ATOM 762 C C . ILE A 1 90 ? -13.008 -4.844 26.730 1.00 87.88 90 ILE A C 1
ATOM 764 O O . ILE A 1 90 ? -13.197 -4.093 27.684 1.00 87.88 90 ILE A O 1
ATOM 768 N N . LYS A 1 91 ? -13.361 -6.137 26.768 1.00 88.62 91 LYS A N 1
ATOM 769 C CA . LYS A 1 91 ? -13.972 -6.747 27.962 1.00 88.62 91 LYS A CA 1
ATOM 770 C C . LYS A 1 91 ? -13.059 -6.674 29.182 1.00 88.62 91 LYS A C 1
ATOM 772 O O . LYS A 1 91 ? -13.539 -6.398 30.275 1.00 88.62 91 LYS A O 1
ATOM 777 N N . GLU A 1 92 ? -11.762 -6.907 28.996 1.00 91.25 92 GLU A N 1
ATOM 778 C CA . GLU A 1 92 ? -10.773 -6.841 30.072 1.00 91.25 92 GLU A CA 1
ATOM 779 C C . GLU A 1 92 ? -10.658 -5.421 30.651 1.00 91.25 92 GLU A C 1
ATOM 781 O O . GLU A 1 92 ? -10.656 -5.265 31.869 1.00 91.25 92 GLU A O 1
ATOM 786 N N . PHE A 1 93 ? -10.636 -4.386 29.803 1.00 91.56 93 PHE A N 1
ATOM 787 C CA . PHE A 1 93 ? -10.626 -2.988 30.246 1.00 91.56 93 PHE A CA 1
ATOM 788 C C . PHE A 1 93 ? -11.920 -2.597 30.965 1.00 91.56 93 PHE A C 1
ATOM 790 O O . PHE A 1 93 ? -11.851 -2.051 32.058 1.00 91.56 93 PHE A O 1
ATOM 797 N N . MET A 1 94 ? -13.093 -2.955 30.429 1.00 91.12 94 MET A N 1
ATOM 798 C CA . MET A 1 94 ? -14.367 -2.656 31.101 1.00 91.12 94 MET A CA 1
ATOM 799 C C . MET A 1 94 ? -14.500 -3.357 32.460 1.00 91.12 94 MET A C 1
ATOM 801 O O . MET A 1 94 ? -15.068 -2.794 33.394 1.00 91.12 94 MET A O 1
ATOM 805 N N . ALA A 1 95 ? -13.984 -4.583 32.582 1.00 92.62 95 ALA A N 1
ATOM 806 C CA . ALA A 1 95 ? -13.967 -5.302 33.852 1.00 92.62 95 ALA A CA 1
ATOM 807 C C . ALA A 1 95 ? -13.040 -4.629 34.878 1.00 92.62 95 ALA A C 1
ATOM 809 O O . ALA A 1 95 ? -13.414 -4.521 36.044 1.00 92.62 95 ALA A O 1
ATOM 810 N N . ARG A 1 96 ? -11.865 -4.144 34.445 1.00 90.56 96 ARG A N 1
ATOM 811 C CA . ARG A 1 96 ? -10.936 -3.386 35.300 1.00 90.56 96 ARG A CA 1
ATOM 812 C C . ARG A 1 96 ? -11.544 -2.064 35.766 1.00 90.56 96 ARG A C 1
ATOM 814 O O . ARG A 1 96 ? -11.547 -1.828 36.966 1.00 90.56 96 ARG A O 1
ATOM 821 N N . ASP A 1 97 ? -12.135 -1.281 34.864 1.00 89.62 97 ASP A N 1
ATOM 822 C CA . ASP A 1 97 ? -12.822 -0.023 35.201 1.00 89.62 97 ASP A CA 1
ATOM 823 C C . ASP A 1 97 ? -13.945 -0.236 36.225 1.00 89.62 97 ASP A C 1
ATOM 825 O O . ASP A 1 97 ? -14.133 0.565 37.143 1.00 89.62 97 ASP A O 1
ATOM 829 N N . LYS A 1 98 ? -14.713 -1.324 36.076 1.00 87.81 98 LYS A N 1
ATOM 830 C CA . LYS A 1 98 ? -15.787 -1.662 37.013 1.00 87.81 98 LYS A CA 1
ATOM 831 C C . LYS A 1 98 ? -15.235 -2.023 38.396 1.00 87.81 98 LYS A C 1
ATOM 833 O O . LYS A 1 98 ? -15.726 -1.496 39.388 1.00 87.81 98 LYS A O 1
ATOM 838 N N . ALA A 1 99 ? -14.203 -2.867 38.448 1.00 88.00 99 ALA A N 1
ATOM 839 C CA . ALA A 1 99 ? -13.547 -3.251 39.698 1.00 88.00 99 ALA A CA 1
ATOM 840 C C . ALA A 1 99 ? -12.865 -2.058 40.391 1.00 88.00 99 ALA A C 1
ATOM 842 O O . ALA A 1 99 ? -12.863 -1.970 41.615 1.00 88.00 99 ALA A O 1
ATOM 843 N N . GLU A 1 100 ? -12.303 -1.123 39.621 1.00 88.81 100 GLU A N 1
ATOM 844 C CA . GLU A 1 100 ? -11.711 0.103 40.151 1.00 88.81 100 GLU A CA 1
ATOM 845 C C . GLU A 1 100 ? -12.781 1.020 40.754 1.00 88.81 100 GLU A C 1
ATOM 847 O O . GLU A 1 100 ? -12.627 1.459 41.890 1.00 88.81 100 GLU A O 1
ATOM 852 N N . LYS A 1 101 ? -13.912 1.233 40.068 1.00 86.00 101 LYS A N 1
ATOM 853 C CA . LYS A 1 101 ? -15.047 1.992 40.624 1.00 86.00 101 LYS A CA 1
ATOM 854 C C . LYS A 1 101 ? -15.608 1.385 41.910 1.00 86.00 101 LYS A C 1
ATOM 856 O O . LYS A 1 101 ? -15.927 2.135 42.823 1.00 86.00 101 LYS A O 1
ATOM 861 N N . GLU A 1 102 ? -15.714 0.059 41.993 1.00 83.81 102 GLU A N 1
ATOM 862 C CA . GLU A 1 102 ? -16.183 -0.645 43.199 1.00 83.81 102 GLU A CA 1
ATOM 863 C C . GLU A 1 102 ? -15.199 -0.539 44.377 1.00 83.81 102 GLU A C 1
ATOM 865 O O . GLU A 1 102 ? -15.611 -0.680 45.519 1.00 83.81 102 GLU A O 1
ATOM 870 N N . LYS A 1 103 ? -13.912 -0.259 44.129 1.00 81.88 103 LYS A N 1
ATOM 871 C CA . LYS A 1 103 ? -12.894 -0.086 45.180 1.00 81.88 103 LYS A CA 1
ATOM 872 C C . LYS A 1 103 ? -12.961 1.282 45.877 1.00 81.88 103 LYS A C 1
ATOM 874 O O . LYS A 1 103 ? -12.425 1.430 46.973 1.00 81.88 103 LYS A O 1
ATOM 879 N N . TYR A 1 104 ? -13.550 2.281 45.221 1.00 80.75 104 TYR A N 1
ATOM 880 C CA . TYR A 1 104 ? -13.651 3.662 45.712 1.00 80.75 104 TYR A CA 1
ATOM 881 C C . TYR A 1 104 ? -15.069 4.046 46.176 1.00 80.75 104 TYR A C 1
ATOM 883 O O . TYR A 1 104 ? -15.299 5.212 46.504 1.00 80.75 104 TYR A O 1
ATOM 891 N N . LEU A 1 105 ? -16.000 3.087 46.189 1.00 65.75 105 LEU A N 1
ATOM 892 C CA . LEU A 1 105 ? -17.353 3.183 46.751 1.00 65.75 105 LEU A CA 1
ATOM 893 C C . LEU A 1 105 ? -17.413 2.428 48.082 1.00 65.75 105 LEU A C 1
ATOM 895 O O . LEU A 1 105 ? -18.150 2.905 48.972 1.00 65.75 105 LEU A O 1
#

Organism: NCBI:txid1929488

InterPro domains:
  IPR025698 2TM domain [PF13239] (10-94)

Radius of gyration: 23.25 Å; Cα contacts (8 Å, |Δi|>4): 28; chains: 1; bounding box: 53×19×71 Å

Foldseek 3Di:
DQDPVNVVVVVVVVLVVLVVVLVVLVVCLVVVLVVLLVVQCVVVVVDPVSSPPPVSCPVSVVSVVVSVVSVCVSVVVPVCPDPVVVVVVVVVVVVVVVVVVVVVD

Mean predicted aligned error: 9.07 Å

pLDDT: mean 84.71, std 9.19, range [56.09, 96.19]